Protein AF-A0A0B7BQM9-F1 (afdb_monomer_lite)

Organism: NCBI:txid1028688

Sequence (88 aa):
PETTSYSNPEDTFAYKDHFHYRYDTLEFVGMNIPTLNEYIKEKQEHDRVFAGFLLKGIGRSANVNFEICNAAGDNCFVGGEFTLLGGP

pLDDT: mean 95.55, std 2.64, range [81.88, 98.06]

InterPro domains:
  IPR008922 Di-copper centre-containing domain superfamily [G3DSA:1.10.1280.10] (1-43)
  IPR008922 Di-copper centre-containing domain superfamily [SSF48056] (3-44)
  IPR028999 Haemocyanin, beta-sandwich domain [PF14830] (44-87)
  IPR036848 Haemocyanin C-terminal domain superfamily [G3DSA:2.60.310.10] (44-88)
  IPR036848 Haemocyanin C-terminal domain superfamily [SSF81277] (46-88)

Radius of gyration: 20.28 Å; chains: 1; bounding box: 45×33×48 Å

Foldseek 3Di:
DLCVVQVPPVSCPVCCVSVVDDDPADADPNHHPVRVVVVVVVVVVDDDDDDDDDDDAPQAKDKDWDWDADPVRPDIDTPDIDIDHHHD

Secondary structure (DSSP, 8-state):
-HHHHT-SGGGGS-HHHHS----S---BTTB-HHHHHHHHHHHHSS------------SS-EEEEEEEE-TTSS-EEEEEEEEE----

Structure (mmCIF, N/CA/C/O backbone):
data_AF-A0A0B7BQM9-F1
#
_entry.id   AF-A0A0B7BQM9-F1
#
loop_
_atom_site.group_PDB
_atom_site.id
_atom_site.type_symbol
_atom_site.label_atom_id
_atom_site.label_alt_id
_atom_site.label_comp_id
_atom_site.label_asym_id
_atom_site.label_entity_id
_atom_site.label_seq_id
_atom_site.pdbx_PDB_ins_code
_atom_site.Cartn_x
_atom_site.Cartn_y
_atom_site.Cartn_z
_atom_site.occupancy
_atom_site.B_iso_or_equiv
_atom_site.auth_seq_id
_atom_site.auth_comp_id
_atom_site.auth_asym_id
_atom_site.auth_atom_id
_atom_site.pdbx_PDB_model_num
ATOM 1 N N . PRO A 1 1 ? -14.259 -1.851 27.151 1.00 82.31 1 PRO A N 1
ATOM 2 C CA . PRO A 1 1 ? -15.684 -2.180 26.908 1.00 82.31 1 PRO A CA 1
ATOM 3 C C . PRO A 1 1 ? -16.058 -2.005 25.435 1.00 82.31 1 PRO A C 1
ATOM 5 O O . PRO A 1 1 ? -16.420 -2.990 24.816 1.00 82.31 1 PRO A O 1
ATOM 8 N N . GLU A 1 2 ? -15.873 -0.813 24.854 1.00 90.44 2 GLU A N 1
ATOM 9 C CA . GLU A 1 2 ? -16.237 -0.542 23.449 1.00 90.44 2 GLU A CA 1
ATOM 10 C C . GLU A 1 2 ? -15.412 -1.343 22.437 1.00 90.44 2 GLU A C 1
ATOM 12 O O . GLU A 1 2 ? -15.978 -2.005 21.578 1.00 90.44 2 GLU A O 1
ATOM 17 N N . THR A 1 3 ? -14.085 -1.387 22.583 1.00 94.50 3 THR A N 1
ATOM 18 C CA . THR A 1 3 ? -13.215 -2.172 21.683 1.00 94.50 3 THR A CA 1
ATOM 19 C C . THR A 1 3 ? -13.462 -3.679 21.763 1.00 94.50 3 THR A C 1
ATOM 21 O O . THR A 1 3 ? -13.214 -4.397 20.803 1.00 94.50 3 THR A O 1
ATOM 24 N N . THR A 1 4 ? -13.957 -4.173 22.901 1.00 96.12 4 THR A N 1
ATOM 25 C CA . THR A 1 4 ? -14.371 -5.573 23.053 1.00 96.12 4 THR A CA 1
ATOM 26 C C . THR A 1 4 ? 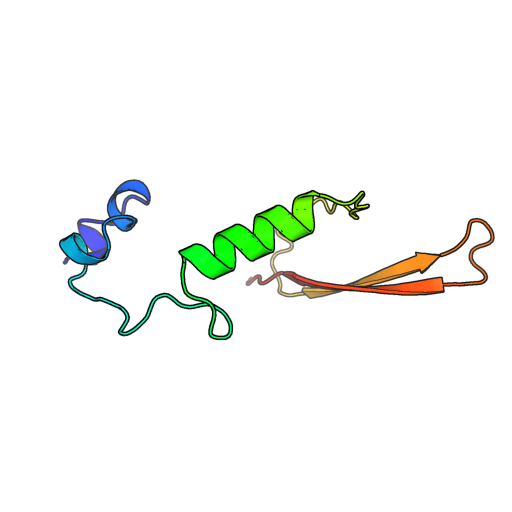-15.721 -5.818 22.376 1.00 96.12 4 THR A C 1
ATOM 28 O O . THR A 1 4 ? -15.873 -6.829 21.694 1.00 96.12 4 THR A O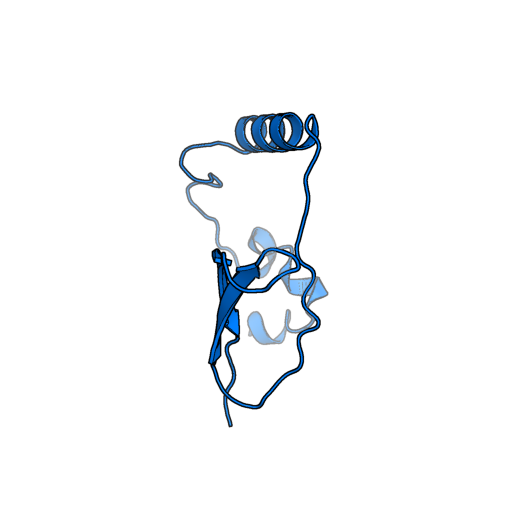 1
ATOM 31 N N . SER A 1 5 ? -16.677 -4.895 22.532 1.00 95.94 5 SER A N 1
ATOM 32 C CA . SER A 1 5 ? -18.009 -4.973 21.918 1.00 95.94 5 SER A CA 1
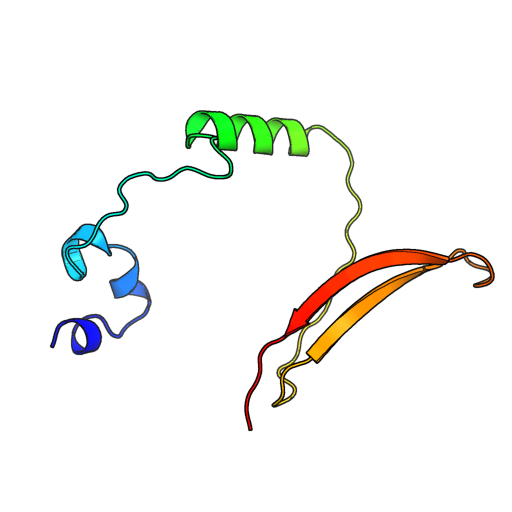ATOM 33 C C . SER A 1 5 ? -17.971 -4.869 20.393 1.00 95.94 5 SER A C 1
ATOM 35 O O . SER A 1 5 ? -18.721 -5.573 19.732 1.00 95.94 5 SER A O 1
ATOM 37 N N . TYR A 1 6 ? -17.078 -4.042 19.847 1.00 96.06 6 TYR A N 1
ATOM 38 C CA . TYR A 1 6 ? -16.890 -3.830 18.407 1.00 96.06 6 TYR A CA 1
ATOM 39 C C . TYR A 1 6 ? -15.593 -4.489 17.915 1.00 96.06 6 TYR A C 1
ATOM 41 O O . TYR A 1 6 ? -14.782 -3.873 17.225 1.00 96.06 6 TYR A O 1
ATOM 49 N N . SER A 1 7 ? -15.352 -5.726 18.357 1.00 95.94 7 SER A N 1
ATOM 50 C CA . SER A 1 7 ? -14.131 -6.477 18.036 1.00 95.94 7 SER A CA 1
ATOM 51 C C . SER A 1 7 ? -14.193 -7.192 16.685 1.00 95.94 7 SER A C 1
ATOM 53 O O . SER A 1 7 ? -13.143 -7.564 16.156 1.00 95.94 7 SER A O 1
ATOM 55 N N . ASN A 1 8 ? -15.385 -7.358 16.096 1.00 96.50 8 ASN A N 1
ATOM 56 C CA . ASN A 1 8 ? -15.485 -7.840 14.723 1.00 96.50 8 ASN A CA 1
ATOM 57 C C . ASN A 1 8 ? -15.100 -6.707 13.763 1.00 96.50 8 ASN A C 1
ATOM 59 O O . ASN A 1 8 ? -15.563 -5.579 13.938 1.00 96.50 8 ASN A O 1
ATOM 63 N N . PRO A 1 9 ? -14.300 -6.977 12.717 1.00 95.75 9 PRO A N 1
ATOM 64 C CA . PRO A 1 9 ? -13.875 -5.940 11.779 1.00 95.75 9 PRO A CA 1
ATOM 65 C C . PRO A 1 9 ? -15.030 -5.140 11.156 1.00 95.75 9 PRO A C 1
ATOM 67 O O . PRO A 1 9 ? -14.911 -3.926 10.999 1.00 95.75 9 PRO A O 1
ATOM 70 N N . GLU A 1 10 ? -16.155 -5.790 10.848 1.00 95.94 10 GLU A N 1
ATOM 71 C CA . GLU A 1 10 ? -17.363 -5.148 10.306 1.00 95.94 10 GLU A CA 1
ATOM 72 C C . GLU A 1 10 ? -17.954 -4.064 11.217 1.00 95.94 10 GLU A C 1
ATOM 74 O O . GLU A 1 10 ? -18.471 -3.061 10.722 1.00 95.94 10 GLU A O 1
ATOM 79 N N . ASP A 1 11 ? -17.784 -4.199 12.531 1.00 95.12 11 ASP A N 1
ATOM 80 C CA . ASP A 1 11 ? -18.274 -3.234 13.510 1.00 95.12 11 ASP A CA 1
ATOM 81 C C . ASP A 1 11 ? -17.399 -1.969 13.563 1.00 95.12 11 ASP A C 1
ATOM 83 O O . ASP A 1 11 ? -17.809 -0.942 14.094 1.00 95.12 11 ASP A O 1
ATOM 87 N N . THR A 1 12 ? -16.183 -1.993 13.012 1.00 95.06 12 THR A N 1
ATOM 88 C CA . THR A 1 12 ? -15.213 -0.896 13.198 1.00 95.06 12 THR A CA 1
ATOM 89 C C . THR A 1 12 ? -15.377 0.261 12.207 1.00 95.06 12 THR A C 1
ATOM 91 O O . THR A 1 12 ? -14.869 1.357 12.452 1.00 95.06 12 THR A O 1
ATOM 94 N N . PHE A 1 13 ? -16.113 0.060 11.105 1.00 95.62 13 PHE A N 1
ATOM 95 C CA . PHE A 1 13 ? -16.258 1.064 10.040 1.00 95.62 13 PHE A CA 1
ATOM 96 C C . PHE A 1 13 ? -17.074 2.293 10.466 1.00 95.62 13 PHE A C 1
ATOM 98 O O . PHE A 1 13 ? -16.744 3.414 10.075 1.00 95.62 13 PHE A O 1
ATOM 105 N N . ALA A 1 14 ? -18.114 2.116 11.287 1.00 95.12 14 ALA A N 1
ATOM 106 C CA . ALA A 1 14 ? -18.959 3.200 11.799 1.00 95.12 14 ALA A CA 1
ATOM 107 C C . ALA A 1 14 ? -18.301 3.934 12.988 1.00 95.12 14 ALA A C 1
ATOM 109 O O . ALA A 1 14 ? -18.913 4.171 14.028 1.00 95.12 14 ALA A O 1
ATOM 110 N N . TYR A 1 15 ? -17.027 4.311 12.838 1.00 95.94 15 TYR A N 1
ATOM 111 C CA . TYR A 1 15 ? -16.162 4.785 13.925 1.00 95.94 15 TYR A CA 1
ATOM 112 C C . TYR A 1 15 ? -16.697 6.012 14.680 1.00 95.94 15 TYR A C 1
ATOM 114 O O . TYR A 1 15 ? -16.446 6.169 15.872 1.00 95.94 15 TYR A O 1
ATOM 122 N N . LYS A 1 16 ? -17.460 6.883 14.010 1.00 96.19 16 LYS A N 1
ATOM 123 C CA . LYS A 1 16 ? -18.060 8.069 14.642 1.00 96.19 16 LYS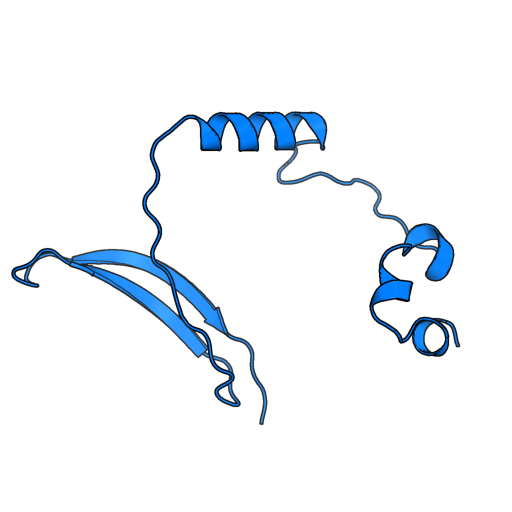 A CA 1
ATOM 124 C C . LYS A 1 16 ? -19.140 7.694 15.654 1.00 96.19 16 LYS A C 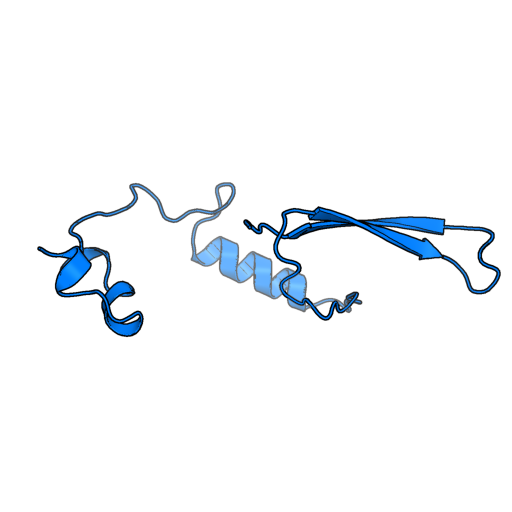1
ATOM 126 O O . LYS A 1 16 ? -19.263 8.363 16.678 1.00 96.19 16 LYS A O 1
ATOM 131 N N . ASP A 1 17 ? -19.907 6.654 15.346 1.00 95.50 17 ASP A N 1
ATOM 132 C CA . ASP A 1 17 ? -21.052 6.218 16.141 1.00 95.50 17 ASP A CA 1
ATOM 133 C C . ASP A 1 17 ? -20.626 5.196 17.197 1.00 95.50 17 ASP A C 1
ATOM 135 O O . ASP A 1 17 ? -21.143 5.227 18.307 1.00 95.50 17 ASP A O 1
ATOM 139 N N . HIS A 1 18 ? -19.655 4.334 16.878 1.00 95.56 18 HIS A N 1
ATOM 140 C CA . HIS A 1 18 ? -19.182 3.272 17.772 1.00 95.56 18 HIS A CA 1
ATOM 141 C C . HIS A 1 18 ? -18.018 3.682 18.685 1.00 95.56 18 HIS A C 1
ATOM 143 O O . HIS A 1 18 ? -17.906 3.144 19.781 1.00 95.56 18 HIS A O 1
ATOM 149 N N . PHE A 1 19 ? -17.154 4.611 18.253 1.00 96.44 19 PHE A N 1
ATOM 150 C CA . PHE A 1 19 ? -15.960 5.040 19.006 1.00 96.44 19 PHE A CA 1
ATOM 151 C C . PHE A 1 19 ? -15.937 6.541 19.311 1.00 96.44 19 PHE A C 1
ATOM 153 O O . PHE A 1 19 ? -14.954 7.057 19.841 1.00 96.44 19 PHE A O 1
ATOM 160 N N . HIS A 1 20 ? -17.009 7.254 18.956 1.00 96.25 20 HIS A N 1
ATOM 161 C CA . HIS A 1 20 ? -17.279 8.626 19.384 1.00 96.25 20 HIS A CA 1
ATOM 162 C C . HIS A 1 20 ? -16.169 9.652 19.089 1.00 96.25 20 HIS A C 1
ATOM 164 O O . HIS A 1 20 ? -16.101 10.695 19.739 1.00 96.25 20 HIS A O 1
ATOM 170 N N . TYR A 1 21 ? -15.335 9.407 18.072 1.00 96.06 21 TYR A N 1
ATOM 171 C CA . TYR A 1 21 ? -14.310 10.350 17.624 1.00 96.06 21 TYR A CA 1
ATOM 172 C C . TYR A 1 21 ? -14.524 10.790 16.175 1.00 96.06 21 TYR A C 1
ATOM 174 O O . TYR A 1 21 ? -15.160 10.117 15.359 1.00 96.06 21 TYR A O 1
ATOM 182 N N . ARG A 1 22 ? -13.992 11.969 15.849 1.00 97.06 22 ARG A N 1
ATOM 183 C CA . ARG A 1 22 ? -13.997 12.552 14.505 1.00 97.06 22 ARG A CA 1
ATOM 184 C C . ARG A 1 22 ? -12.652 13.218 14.255 1.00 97.06 22 ARG A C 1
ATOM 186 O O . ARG A 1 22 ? -12.011 13.676 15.191 1.00 97.06 22 ARG A O 1
ATOM 193 N N . TYR A 1 23 ? -12.253 13.260 12.992 1.00 96.06 23 TYR A N 1
ATOM 194 C CA . TYR A 1 23 ? -11.168 14.128 12.553 1.00 96.06 23 TYR A CA 1
ATOM 195 C C . TYR A 1 23 ? -11.718 15.530 12.315 1.00 96.06 23 TYR A C 1
ATOM 197 O O . TYR A 1 23 ? -12.868 15.667 11.883 1.00 96.06 23 TYR A O 1
ATOM 205 N N . ASP A 1 24 ? -10.887 16.539 12.550 1.00 95.44 24 ASP A N 1
ATOM 206 C CA . ASP A 1 24 ? -11.229 17.934 12.268 1.00 95.44 24 ASP A CA 1
ATOM 207 C C . ASP A 1 24 ? -11.461 18.141 10.767 1.00 95.44 24 ASP A C 1
ATOM 209 O O . ASP A 1 24 ? -12.440 18.765 10.359 1.00 95.44 24 ASP A O 1
ATOM 213 N N . THR A 1 25 ? -10.596 17.547 9.938 1.00 95.62 25 THR A N 1
ATOM 214 C CA . THR A 1 25 ? -10.705 17.563 8.479 1.00 95.62 25 THR A CA 1
ATOM 215 C C . THR A 1 25 ? -10.430 16.182 7.887 1.00 95.62 25 THR A C 1
ATOM 217 O O . THR A 1 25 ? -9.634 15.396 8.401 1.00 95.62 25 THR A O 1
ATOM 220 N N . LEU A 1 26 ? -11.127 15.872 6.791 1.00 95.94 26 LEU A N 1
ATOM 221 C CA . LEU A 1 26 ? -10.872 14.700 5.952 1.00 95.94 26 LEU A CA 1
ATOM 222 C C . LEU A 1 26 ? -10.334 15.191 4.612 1.00 95.94 26 LEU A C 1
ATOM 224 O O . LEU A 1 26 ? -11.057 15.273 3.620 1.00 95.94 26 LEU A O 1
ATOM 228 N N . GLU A 1 27 ? -9.065 15.573 4.631 1.00 96.81 27 GLU A N 1
ATOM 229 C CA . GLU A 1 27 ? -8.357 16.132 3.487 1.00 96.81 27 GLU A CA 1
ATOM 230 C C . GLU A 1 27 ? -7.040 15.394 3.285 1.00 96.81 27 GLU A C 1
ATOM 232 O O . GLU A 1 27 ? -6.421 14.911 4.235 1.00 96.81 27 GLU A O 1
ATOM 237 N N . PHE A 1 28 ? -6.598 15.317 2.036 1.00 97.06 28 PHE A N 1
ATOM 238 C CA . PHE A 1 28 ? -5.332 14.696 1.679 1.00 97.06 28 PHE A CA 1
ATOM 239 C C . PHE A 1 28 ? -4.469 15.708 0.937 1.00 97.06 28 PHE A C 1
ATOM 241 O O . PHE A 1 28 ? -4.822 16.137 -0.157 1.00 97.06 28 PHE A O 1
ATOM 248 N N . VAL A 1 29 ? -3.345 16.112 1.540 1.00 94.88 29 VAL A N 1
ATOM 249 C CA . VAL A 1 29 ? -2.410 17.096 0.954 1.00 94.88 29 VAL A CA 1
ATOM 250 C C . VAL A 1 29 ? -3.145 18.393 0.547 1.00 94.88 29 VAL A C 1
ATOM 252 O O . VAL A 1 29 ? -2.947 18.938 -0.533 1.00 94.88 29 VAL A O 1
ATOM 255 N N . GLY A 1 30 ? -4.060 18.867 1.404 1.00 95.56 30 GLY A N 1
ATOM 256 C CA . GLY A 1 30 ? -4.875 20.067 1.163 1.00 95.56 30 GLY A CA 1
ATOM 257 C C . GLY A 1 30 ? -6.020 19.896 0.155 1.00 95.56 30 GLY A C 1
ATOM 258 O O . GLY A 1 30 ? -6.724 20.860 -0.134 1.00 95.56 30 GLY A O 1
ATOM 259 N N . MET A 1 31 ? -6.232 18.692 -0.382 1.00 97.69 31 MET A N 1
ATOM 260 C CA . MET A 1 31 ? -7.385 18.387 -1.226 1.00 97.69 31 MET A CA 1
ATOM 261 C C . MET A 1 31 ? -8.542 17.878 -0.373 1.00 97.69 31 MET A C 1
ATOM 263 O O . MET A 1 31 ? -8.412 16.880 0.340 1.00 97.69 31 MET A O 1
ATOM 267 N N . ASN A 1 32 ? -9.697 18.527 -0.501 1.00 97.19 32 ASN A N 1
ATOM 268 C CA . ASN A 1 32 ? -10.956 17.989 0.002 1.00 97.19 32 ASN A CA 1
ATOM 269 C C . ASN A 1 32 ? -11.419 16.781 -0.835 1.00 97.19 32 ASN A C 1
ATOM 271 O O . ASN A 1 32 ? -10.853 16.466 -1.883 1.00 97.19 32 ASN A O 1
ATOM 275 N N . ILE A 1 33 ? -12.465 16.095 -0.369 1.00 97.62 33 ILE A N 1
ATOM 276 C CA . ILE A 1 33 ? -12.958 14.858 -0.993 1.00 97.62 33 ILE A CA 1
ATOM 277 C C . ILE A 1 33 ? -13.331 15.047 -2.484 1.00 97.62 33 ILE A C 1
ATOM 279 O O . ILE A 1 33 ? -12.877 14.236 -3.295 1.00 97.62 33 ILE A O 1
ATOM 283 N N . PRO A 1 34 ? -14.100 16.082 -2.894 1.00 97.94 34 PRO A N 1
ATOM 284 C CA . PRO A 1 34 ? -14.367 16.342 -4.312 1.00 97.94 34 PRO A CA 1
ATOM 285 C C . PRO A 1 34 ? -13.106 16.544 -5.159 1.00 97.94 34 PRO A C 1
ATOM 287 O O . PRO A 1 34 ? -12.957 15.882 -6.185 1.00 97.94 34 PRO A O 1
ATOM 290 N N . THR A 1 35 ? -12.180 17.395 -4.707 1.00 97.75 35 THR A N 1
ATOM 291 C CA . THR A 1 35 ? -10.936 17.688 -5.433 1.00 97.75 35 THR A CA 1
ATOM 292 C C . THR A 1 35 ? -10.051 16.450 -5.550 1.00 97.75 35 THR A C 1
ATOM 294 O O . THR A 1 35 ? -9.507 16.175 -6.616 1.00 97.75 35 THR A O 1
ATOM 297 N N . LEU A 1 36 ? -9.953 15.647 -4.487 1.00 98.06 36 LEU A N 1
ATOM 298 C CA . LEU A 1 36 ? -9.213 14.387 -4.512 1.00 98.06 36 LEU A CA 1
ATOM 299 C C . LEU A 1 36 ? -9.805 13.401 -5.532 1.00 98.06 36 LEU A C 1
ATOM 301 O O . LEU A 1 36 ? -9.068 12.708 -6.230 1.00 98.06 36 LEU A O 1
ATOM 305 N N . ASN A 1 37 ? -11.132 13.341 -5.648 1.00 98.06 37 ASN A N 1
ATOM 306 C CA . ASN A 1 37 ? -11.807 12.478 -6.616 1.00 98.06 37 ASN A CA 1
ATOM 307 C C . ASN A 1 37 ? -11.577 12.931 -8.067 1.00 98.06 37 ASN A C 1
ATOM 309 O O . ASN A 1 37 ? -11.364 12.092 -8.941 1.00 98.06 37 ASN A O 1
ATOM 313 N N . GLU A 1 38 ? -11.595 14.238 -8.327 1.00 98.06 38 GLU A N 1
ATOM 314 C CA . GLU A 1 38 ? -11.243 14.796 -9.639 1.00 98.06 38 GLU A CA 1
ATOM 315 C C . GLU A 1 38 ? -9.785 14.498 -9.996 1.00 98.06 38 GLU A C 1
ATOM 317 O O . GLU A 1 38 ? -9.518 13.990 -11.083 1.00 98.06 38 GLU A O 1
ATOM 322 N N . TYR A 1 39 ? -8.865 14.687 -9.046 1.00 97.50 39 TYR A N 1
ATOM 323 C CA . TYR A 1 39 ? -7.455 14.341 -9.213 1.00 97.50 39 TYR A CA 1
ATOM 324 C C . TYR A 1 39 ? -7.260 12.860 -9.574 1.00 97.50 39 TYR A C 1
ATOM 326 O O . TYR A 1 39 ? -6.522 12.533 -10.501 1.00 97.50 39 TYR A O 1
ATOM 334 N N . ILE A 1 40 ? -7.940 11.938 -8.882 1.00 97.56 40 ILE A N 1
ATOM 335 C CA . ILE A 1 40 ? -7.847 10.501 -9.185 1.00 97.56 40 ILE A CA 1
ATOM 336 C C . ILE A 1 40 ? -8.365 10.197 -10.595 1.00 97.56 40 ILE A C 1
ATOM 338 O O . ILE A 1 40 ? -7.742 9.399 -11.296 1.00 97.56 40 ILE A O 1
ATOM 342 N N . LYS A 1 41 ? -9.475 10.818 -11.016 1.00 98.00 41 LYS A N 1
ATOM 343 C CA . LYS A 1 41 ? -10.033 10.638 -12.366 1.00 98.00 41 LYS A CA 1
ATOM 344 C C . LYS A 1 41 ? -9.070 11.128 -13.439 1.00 98.00 41 LYS A C 1
ATOM 346 O O . LYS A 1 41 ? -8.785 10.365 -14.351 1.00 98.00 41 LYS A O 1
ATOM 351 N N . GLU A 1 42 ? -8.488 12.314 -13.270 1.00 97.31 42 GLU A N 1
ATOM 352 C CA . GLU A 1 42 ? -7.441 12.832 -14.161 1.00 97.31 42 GLU A CA 1
ATOM 353 C C . GLU A 1 42 ? -6.280 11.826 -14.288 1.00 97.31 42 GLU A C 1
ATOM 355 O O . GLU A 1 42 ? -5.846 11.490 -15.386 1.00 97.31 42 GLU A O 1
ATOM 360 N N . LYS A 1 43 ? -5.817 11.233 -13.175 1.00 95.88 43 LYS A N 1
ATOM 361 C CA . LYS A 1 43 ? -4.756 10.204 -13.209 1.00 95.88 43 LYS A CA 1
ATOM 362 C C . LYS A 1 43 ? -5.161 8.889 -13.877 1.00 95.88 43 LYS A C 1
ATOM 364 O O . LYS A 1 43 ? -4.280 8.089 -14.196 1.00 95.88 43 LYS A O 1
ATOM 369 N N . GLN A 1 44 ? -6.451 8.626 -14.056 1.00 96.94 44 GLN A N 1
ATOM 370 C CA . GLN A 1 44 ? -6.953 7.443 -14.757 1.00 96.94 44 GLN A CA 1
ATOM 371 C C . GLN A 1 44 ? -7.067 7.650 -16.273 1.00 96.94 44 GLN A C 1
ATOM 373 O O . GLN A 1 44 ? -7.173 6.658 -16.986 1.00 96.94 44 GLN A O 1
ATOM 378 N N . GLU A 1 45 ? -7.009 8.890 -16.769 1.00 97.25 45 GLU A N 1
ATOM 379 C CA . GLU A 1 45 ? -7.155 9.221 -18.198 1.00 97.25 45 GLU A CA 1
ATOM 380 C C . GLU A 1 45 ? -5.920 8.878 -19.049 1.00 97.25 45 GLU A C 1
ATOM 382 O O . GLU A 1 45 ? -5.939 9.029 -20.271 1.00 97.25 45 GLU A O 1
ATOM 387 N N . HIS A 1 46 ? -4.838 8.410 -18.426 1.00 95.88 46 HIS A N 1
ATOM 388 C CA . HIS A 1 46 ? -3.582 8.092 -19.099 1.00 95.88 46 HIS A CA 1
ATOM 389 C C . HIS A 1 46 ? -3.172 6.633 -18.894 1.00 95.88 46 HIS A C 1
ATOM 391 O O . HIS A 1 46 ? -3.455 6.025 -17.854 1.00 95.88 46 HIS A O 1
ATOM 397 N N . ASP A 1 47 ? -2.451 6.092 -19.878 1.00 97.25 47 ASP A N 1
ATOM 398 C CA . ASP A 1 47 ? -1.863 4.757 -19.803 1.00 97.25 47 ASP A CA 1
ATOM 399 C C . ASP A 1 47 ? -0.841 4.674 -18.666 1.00 97.25 47 ASP A C 1
ATOM 401 O O . ASP A 1 47 ? -0.033 5.581 -18.445 1.00 97.25 47 ASP A O 1
ATOM 405 N N . ARG A 1 48 ? -0.874 3.563 -17.924 1.00 96.88 48 ARG A N 1
ATOM 406 C CA . ARG A 1 48 ? -0.019 3.336 -16.754 1.00 96.88 48 ARG A CA 1
ATOM 407 C C . ARG A 1 48 ? 0.497 1.907 -16.742 1.00 96.88 48 ARG A C 1
ATOM 409 O O . ARG A 1 48 ? -0.239 0.969 -17.040 1.00 96.88 48 ARG A O 1
ATOM 416 N N . VAL A 1 49 ? 1.751 1.753 -16.333 1.00 95.81 49 VAL A N 1
ATOM 417 C CA . VAL A 1 49 ? 2.409 0.458 -16.136 1.00 95.81 49 VAL A CA 1
ATOM 418 C C . VAL A 1 49 ? 2.746 0.313 -14.656 1.00 95.81 49 VAL A C 1
ATOM 420 O O . VAL A 1 49 ? 3.269 1.243 -14.047 1.00 95.81 49 VAL A O 1
ATOM 423 N N . PHE A 1 50 ? 2.442 -0.851 -14.083 1.00 96.44 50 PHE A N 1
ATOM 424 C CA . PHE A 1 50 ? 2.671 -1.151 -12.671 1.00 96.44 50 PHE A CA 1
ATOM 425 C C . PHE A 1 50 ? 3.511 -2.421 -12.519 1.00 96.44 50 PHE A C 1
ATOM 427 O O . PHE A 1 50 ? 3.320 -3.387 -13.257 1.00 96.44 50 PHE A O 1
ATOM 434 N N . ALA A 1 51 ? 4.396 -2.436 -11.522 1.00 96.50 51 ALA A N 1
ATOM 435 C CA . ALA A 1 51 ? 5.064 -3.648 -11.062 1.00 96.50 51 ALA A CA 1
ATOM 436 C C . ALA A 1 51 ? 4.205 -4.326 -9.981 1.00 96.50 51 ALA A C 1
ATOM 438 O O . ALA A 1 51 ? 3.855 -3.707 -8.977 1.00 96.50 51 ALA A O 1
ATOM 439 N N . GLY A 1 52 ? 3.838 -5.590 -10.200 1.00 96.69 52 GLY A N 1
ATOM 440 C CA . GLY A 1 52 ? 3.073 -6.387 -9.239 1.00 96.69 52 GLY A CA 1
ATOM 441 C C . GLY A 1 52 ? 3.987 -7.204 -8.327 1.00 96.69 52 GLY A C 1
ATOM 442 O O . GLY A 1 52 ? 4.894 -7.878 -8.810 1.00 96.69 52 GLY A O 1
ATOM 443 N N . PHE A 1 53 ? 3.718 -7.191 -7.020 1.00 95.75 53 PHE A N 1
ATOM 444 C CA . PHE A 1 53 ? 4.488 -7.934 -6.019 1.00 95.75 53 PHE A CA 1
ATOM 445 C C . PHE A 1 53 ? 3.595 -8.934 -5.285 1.00 95.75 53 PHE A C 1
ATOM 447 O O . PHE A 1 53 ? 2.545 -8.569 -4.757 1.00 95.75 53 PHE A O 1
ATOM 454 N N . LEU A 1 54 ? 4.026 -10.195 -5.210 1.00 95.62 54 LEU A N 1
ATOM 455 C CA . LEU A 1 54 ? 3.397 -11.195 -4.349 1.00 95.62 54 LEU A CA 1
ATOM 456 C C . LEU A 1 54 ? 4.045 -11.143 -2.964 1.00 95.62 54 LEU A C 1
ATOM 458 O O . LEU A 1 54 ? 5.216 -11.488 -2.805 1.00 95.62 54 LEU A O 1
ATOM 462 N N . LEU A 1 55 ? 3.276 -10.724 -1.963 1.00 94.56 55 LEU A N 1
ATOM 463 C CA . LEU A 1 55 ? 3.768 -10.536 -0.602 1.00 94.56 55 LEU A CA 1
ATOM 464 C C . LEU A 1 55 ? 3.425 -11.745 0.272 1.00 94.56 55 LEU A C 1
ATOM 466 O O . LEU A 1 55 ? 2.282 -12.195 0.317 1.00 94.56 55 LEU A O 1
ATOM 470 N N . LYS A 1 56 ? 4.423 -12.248 1.003 1.00 92.25 56 LYS A N 1
ATOM 471 C CA . LYS A 1 56 ? 4.266 -13.281 2.034 1.00 92.25 56 LYS A CA 1
ATOM 472 C C . LYS A 1 56 ? 4.792 -12.748 3.363 1.00 92.25 56 LYS A C 1
ATOM 474 O O . LYS A 1 56 ? 5.812 -12.066 3.394 1.00 92.25 56 LYS A O 1
ATOM 479 N N . GLY A 1 57 ? 4.129 -13.102 4.463 1.00 90.00 57 GLY A N 1
ATOM 480 C CA . GLY A 1 57 ? 4.639 -12.835 5.806 1.00 90.00 57 GLY A CA 1
ATOM 481 C C . GLY A 1 57 ? 5.953 -13.580 6.055 1.00 90.00 57 GLY A C 1
ATOM 482 O O . GLY A 1 57 ? 5.998 -14.808 5.967 1.00 90.00 57 GLY A O 1
ATOM 483 N N . ILE A 1 58 ? 7.019 -12.833 6.353 1.00 90.56 58 ILE A N 1
ATOM 484 C CA . ILE A 1 58 ? 8.378 -13.367 6.564 1.00 90.56 58 ILE A CA 1
ATOM 485 C C . ILE A 1 58 ? 8.813 -13.391 8.041 1.00 90.56 58 ILE A C 1
ATOM 487 O O . ILE A 1 58 ? 9.975 -13.688 8.319 1.00 90.56 58 ILE A O 1
ATOM 491 N N . GLY A 1 59 ? 7.914 -13.056 8.977 1.00 91.88 59 GLY A N 1
ATOM 492 C CA . GLY A 1 59 ? 8.196 -13.043 10.424 1.00 91.88 59 GLY A CA 1
ATOM 493 C C . GLY A 1 59 ? 9.208 -11.977 10.867 1.00 91.88 59 GLY A C 1
ATOM 494 O O . GLY A 1 59 ? 9.871 -12.125 11.886 1.00 91.88 59 GLY A O 1
ATOM 495 N N . ARG A 1 60 ? 9.412 -10.935 10.054 1.00 93.44 60 ARG A N 1
ATOM 496 C CA . ARG A 1 60 ? 10.299 -9.799 10.339 1.00 93.44 60 ARG A CA 1
ATOM 497 C C . ARG A 1 60 ? 9.939 -8.610 9.454 1.00 93.44 60 ARG A C 1
ATOM 499 O O . ARG A 1 60 ? 9.328 -8.798 8.402 1.00 93.44 60 ARG A O 1
ATOM 506 N N . SER A 1 61 ? 10.369 -7.417 9.843 1.00 96.81 61 SER A N 1
ATOM 507 C CA . SER A 1 61 ? 10.291 -6.234 8.986 1.00 96.81 61 SER A CA 1
ATOM 508 C C . SER A 1 61 ? 11.386 -6.239 7.916 1.00 96.81 61 SER A C 1
ATOM 510 O O . SER A 1 61 ? 12.506 -6.688 8.170 1.00 96.81 61 SER A O 1
ATOM 512 N N . ALA A 1 62 ? 11.077 -5.725 6.728 1.00 95.44 62 ALA A N 1
ATOM 513 C CA . ALA A 1 62 ? 12.019 -5.583 5.621 1.00 95.44 62 ALA A CA 1
ATOM 514 C C . ALA A 1 62 ? 11.669 -4.372 4.745 1.00 95.44 62 ALA A C 1
ATOM 516 O O . ALA A 1 62 ? 10.493 -4.115 4.494 1.00 95.44 62 ALA A O 1
ATOM 517 N N . ASN A 1 63 ? 12.689 -3.670 4.246 1.00 96.44 63 ASN A N 1
ATOM 518 C CA . ASN A 1 63 ? 12.547 -2.702 3.157 1.00 96.44 63 ASN A CA 1
ATOM 519 C C . ASN A 1 63 ? 12.937 -3.387 1.836 1.00 96.44 63 ASN A C 1
ATOM 521 O O . ASN A 1 63 ? 13.969 -4.058 1.765 1.00 96.44 63 ASN A O 1
ATOM 525 N N . VAL A 1 64 ? 12.102 -3.233 0.813 1.00 95.12 64 VAL A N 1
ATOM 526 C CA . VAL A 1 64 ? 12.312 -3.739 -0.541 1.00 95.12 64 VAL A CA 1
ATOM 527 C C . VAL A 1 64 ? 12.546 -2.550 -1.460 1.00 95.12 64 VAL A C 1
ATOM 529 O O . VAL A 1 64 ? 11.639 -1.759 -1.687 1.00 95.12 64 VAL A O 1
ATOM 532 N N . ASN A 1 65 ? 13.744 -2.477 -2.032 1.00 97.19 65 ASN A N 1
ATOM 533 C CA . ASN A 1 65 ? 14.078 -1.576 -3.131 1.00 97.19 65 ASN A CA 1
ATOM 534 C C . ASN A 1 65 ? 14.100 -2.392 -4.423 1.00 97.19 65 ASN A C 1
ATOM 536 O O . ASN A 1 65 ? 14.671 -3.486 -4.434 1.00 97.19 65 ASN A O 1
ATOM 540 N N . PHE A 1 66 ? 13.495 -1.888 -5.497 1.00 96.69 66 PHE A N 1
ATOM 541 C CA . PHE A 1 66 ? 13.543 -2.549 -6.800 1.00 96.69 66 PHE A CA 1
ATOM 542 C C . PHE A 1 66 ? 13.993 -1.591 -7.897 1.00 96.69 66 PHE A C 1
ATOM 544 O O . PHE A 1 66 ? 13.759 -0.383 -7.847 1.00 96.69 66 PHE A O 1
ATOM 551 N N . GLU A 1 67 ? 14.632 -2.162 -8.910 1.00 97.38 67 GLU A N 1
ATOM 552 C CA . GLU A 1 67 ? 15.145 -1.455 -10.075 1.00 97.38 67 GLU A CA 1
ATOM 553 C C . GLU A 1 67 ? 14.505 -2.024 -11.338 1.00 97.38 67 GLU A C 1
ATOM 555 O O . GLU A 1 67 ? 14.095 -3.187 -11.385 1.00 97.38 67 GLU A O 1
ATOM 560 N N . ILE A 1 68 ? 14.408 -1.190 -12.366 1.00 96.75 68 ILE A N 1
ATOM 561 C CA . ILE A 1 68 ? 13.948 -1.584 -13.692 1.00 96.75 68 ILE A CA 1
ATOM 562 C C . ILE A 1 68 ? 15.152 -1.504 -14.619 1.00 96.75 68 ILE A C 1
ATOM 564 O O . ILE A 1 68 ? 15.745 -0.441 -14.789 1.00 96.75 68 ILE A O 1
ATOM 568 N N . CYS A 1 69 ? 15.502 -2.639 -15.213 1.00 97.06 69 CYS A N 1
ATOM 569 C CA . CYS A 1 69 ? 16.642 -2.766 -16.107 1.00 97.06 69 CYS A CA 1
ATOM 570 C C . CYS A 1 69 ? 16.186 -3.037 -17.541 1.00 97.06 69 CYS A C 1
ATOM 572 O O . CYS A 1 69 ? 15.124 -3.622 -17.778 1.00 97.06 69 CYS A O 1
ATOM 574 N N . ASN A 1 70 ? 17.007 -2.640 -18.509 1.00 95.88 70 ASN A N 1
ATOM 575 C CA . ASN A 1 70 ? 16.847 -3.079 -19.892 1.00 95.88 70 ASN A CA 1
ATOM 576 C C . ASN A 1 70 ? 17.130 -4.594 -20.040 1.00 95.88 70 ASN A C 1
ATOM 578 O O . ASN A 1 70 ? 17.607 -5.258 -19.122 1.00 95.88 70 ASN A O 1
ATOM 582 N N . ALA A 1 71 ? 16.872 -5.149 -21.228 1.00 95.12 71 ALA A N 1
ATOM 583 C CA . ALA A 1 71 ? 17.050 -6.584 -21.484 1.00 95.12 71 ALA A CA 1
ATOM 584 C C . ALA A 1 71 ? 18.506 -7.075 -21.349 1.00 95.12 71 ALA A C 1
ATOM 586 O O . ALA A 1 71 ? 18.725 -8.248 -21.060 1.00 95.12 71 ALA A O 1
ATOM 587 N N . ALA A 1 72 ? 19.490 -6.197 -21.564 1.00 94.06 72 ALA A N 1
ATOM 588 C CA . ALA A 1 72 ? 20.908 -6.519 -21.413 1.00 94.06 72 ALA A CA 1
ATOM 589 C C . ALA A 1 72 ? 21.382 -6.472 -19.946 1.00 94.06 72 ALA A C 1
ATOM 591 O O . ALA A 1 72 ? 22.445 -7.005 -19.640 1.00 94.06 72 ALA A O 1
ATOM 592 N N . GLY A 1 73 ? 20.597 -5.868 -19.045 1.00 91.75 73 GLY A N 1
ATOM 593 C CA . GLY A 1 73 ? 20.909 -5.734 -17.621 1.00 91.75 73 GLY A CA 1
ATOM 594 C C . GLY A 1 73 ? 22.030 -4.740 -17.305 1.00 91.75 73 GLY A C 1
ATOM 595 O O . GLY A 1 73 ? 22.476 -4.676 -16.165 1.00 91.75 73 GLY A O 1
ATOM 596 N N . ASP A 1 74 ? 22.501 -3.982 -18.293 1.00 94.56 74 ASP A N 1
ATOM 597 C CA . ASP A 1 74 ? 23.618 -3.041 -18.166 1.00 94.56 74 ASP A CA 1
ATOM 598 C C . ASP A 1 74 ? 23.168 -1.601 -17.883 1.00 94.56 74 ASP A C 1
ATOM 600 O O . ASP A 1 74 ? 23.985 -0.755 -17.520 1.00 94.56 74 ASP A O 1
ATOM 604 N N . ASN A 1 75 ? 21.869 -1.320 -18.011 1.00 95.69 75 ASN A N 1
ATOM 605 C CA . ASN A 1 75 ? 21.277 -0.030 -17.687 1.00 95.69 75 ASN A CA 1
ATOM 606 C C . ASN A 1 75 ? 20.010 -0.218 -16.848 1.00 95.69 75 ASN A C 1
ATOM 608 O O . ASN A 1 75 ? 19.000 -0.732 -17.342 1.00 9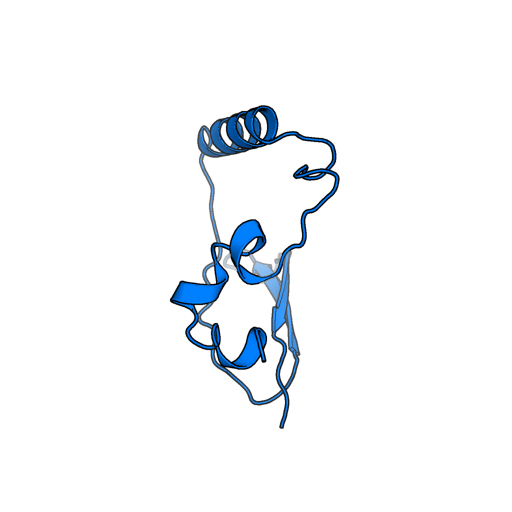5.69 75 ASN A O 1
ATOM 612 N N . CYS A 1 76 ? 20.081 0.217 -15.591 1.00 97.06 76 CYS A N 1
ATOM 613 C CA . CYS A 1 76 ? 19.020 0.107 -14.600 1.00 97.06 76 CYS A CA 1
ATOM 614 C C . CYS A 1 76 ? 18.698 1.478 -14.005 1.00 97.06 76 CYS A C 1
ATOM 616 O O . CYS A 1 76 ? 19.576 2.327 -13.842 1.00 97.06 76 CYS A O 1
ATOM 618 N N . PHE A 1 77 ? 17.437 1.678 -13.640 1.00 96.44 77 PHE A N 1
ATOM 619 C CA . PHE A 1 77 ? 16.993 2.840 -12.881 1.00 96.44 77 PHE A CA 1
ATOM 620 C C . PHE A 1 77 ? 16.169 2.409 -11.671 1.00 96.44 77 PHE A C 1
ATOM 622 O O . PHE A 1 77 ? 15.522 1.361 -11.680 1.00 96.44 77 PHE A O 1
ATOM 629 N N . VAL A 1 78 ? 16.185 3.237 -10.626 1.00 96.94 78 VAL A N 1
ATOM 630 C CA . VAL A 1 78 ? 15.424 2.994 -9.396 1.00 96.94 78 VAL A CA 1
ATOM 631 C C . VAL A 1 78 ? 13.930 2.992 -9.724 1.00 96.94 78 VAL A C 1
ATOM 633 O O . VAL A 1 78 ? 13.390 3.996 -10.188 1.00 96.94 78 VAL A O 1
ATOM 636 N N . GLY A 1 79 ? 13.272 1.854 -9.501 1.00 95.44 79 GLY A N 1
ATOM 637 C CA . GLY A 1 79 ? 11.844 1.662 -9.757 1.00 95.44 79 GLY A CA 1
ATOM 638 C C . GLY A 1 79 ? 10.963 2.077 -8.578 1.00 95.44 79 GLY A C 1
ATOM 639 O O . GLY A 1 79 ? 9.805 2.442 -8.773 1.00 95.44 79 GLY A O 1
ATOM 640 N N . GLY A 1 80 ? 11.519 2.057 -7.366 1.00 96.94 80 GLY A N 1
ATOM 641 C CA . GLY A 1 80 ? 10.861 2.498 -6.140 1.00 96.94 80 GLY A CA 1
ATOM 642 C C . GLY A 1 80 ? 11.188 1.601 -4.952 1.00 96.94 80 GLY A C 1
ATOM 643 O O . GLY A 1 80 ? 11.989 0.668 -5.047 1.00 96.94 80 GLY A O 1
ATOM 644 N N . GLU A 1 81 ? 10.534 1.883 -3.829 1.00 97.38 81 GLU A N 1
ATOM 645 C CA . GLU A 1 81 ? 10.679 1.111 -2.600 1.00 97.38 81 GLU A CA 1
ATOM 646 C C . GLU A 1 81 ? 9.340 0.905 -1.886 1.00 97.38 81 GLU A C 1
ATOM 648 O O . GLU A 1 81 ? 8.406 1.697 -2.036 1.00 97.38 81 GLU A O 1
ATOM 653 N N . PHE A 1 82 ? 9.241 -0.166 -1.102 1.00 96.88 82 PHE A N 1
ATOM 654 C CA . PHE A 1 82 ? 8.145 -0.380 -0.160 1.00 96.88 82 PHE A CA 1
ATOM 655 C C . PHE A 1 82 ? 8.617 -1.182 1.054 1.00 96.88 82 PHE A C 1
ATOM 657 O O . PHE A 1 82 ? 9.577 -1.946 0.995 1.00 96.88 82 PHE A O 1
ATOM 664 N N . THR A 1 83 ? 7.911 -1.040 2.176 1.00 96.75 83 THR A N 1
ATOM 665 C CA . THR A 1 83 ? 8.265 -1.705 3.436 1.00 96.75 83 THR A CA 1
ATOM 666 C C . THR A 1 83 ? 7.209 -2.721 3.851 1.00 96.75 83 THR A C 1
ATOM 668 O O . THR A 1 83 ? 6.010 -2.458 3.800 1.00 96.75 83 THR A O 1
ATOM 671 N N . LEU A 1 84 ? 7.675 -3.879 4.313 1.00 95.25 84 LEU A N 1
ATOM 672 C CA . LEU A 1 84 ? 6.883 -4.894 4.994 1.00 95.25 84 LEU A CA 1
ATOM 673 C C . LEU A 1 84 ? 7.189 -4.821 6.486 1.00 95.25 84 LEU A C 1
ATOM 675 O O . LEU A 1 84 ? 8.353 -4.883 6.878 1.00 95.25 84 LEU A O 1
ATOM 679 N N . LEU A 1 85 ? 6.156 -4.711 7.319 1.00 95.81 85 LEU A N 1
ATOM 680 C CA . LEU A 1 85 ? 6.295 -4.795 8.771 1.00 95.81 85 LEU A CA 1
ATOM 681 C C . LEU A 1 85 ? 6.019 -6.224 9.243 1.00 95.81 85 LEU A C 1
ATOM 683 O O . LEU A 1 85 ? 5.071 -6.863 8.787 1.00 95.81 85 LEU A O 1
ATOM 687 N N . GLY A 1 86 ? 6.837 -6.719 10.169 1.00 94.06 86 GLY A N 1
ATOM 688 C CA . GLY A 1 86 ? 6.667 -8.044 10.758 1.00 94.06 86 GLY A CA 1
ATOM 689 C C . GLY A 1 86 ? 7.421 -8.197 12.076 1.00 94.06 86 GLY A C 1
ATOM 690 O O . GLY A 1 86 ? 8.444 -7.549 12.292 1.00 94.06 86 GLY A O 1
ATOM 691 N N . GLY A 1 87 ? 6.911 -9.063 12.948 1.00 92.69 87 GLY A N 1
ATOM 692 C CA . GLY A 1 87 ? 7.526 -9.428 14.225 1.00 92.69 87 GLY A CA 1
ATOM 693 C C . GLY A 1 87 ? 7.792 -10.936 14.327 1.00 92.69 87 GLY A C 1
ATOM 694 O O . GLY A 1 87 ? 7.341 -11.664 13.436 1.00 92.69 87 GLY A O 1
ATOM 695 N N . PRO A 1 88 ? 8.530 -11.365 15.373 1.00 81.88 88 PRO A N 1
ATOM 696 C CA . PRO A 1 88 ? 8.828 -12.771 15.655 1.00 81.88 88 PRO A CA 1
ATOM 697 C C . PRO A 1 88 ? 7.586 -13.656 15.768 1.00 81.88 88 PRO A C 1
ATOM 699 O O . PRO A 1 88 ? 6.546 -13.153 16.253 1.00 81.88 88 PRO A O 1
#